Protein AF-A0A2V5T6S5-F1 (afdb_monomer_lite)

Radius of gyration: 14.07 Å; chains: 1; bounding box: 27×28×39 Å

Structure (mmCIF, N/CA/C/O backbone):
data_AF-A0A2V5T6S5-F1
#
_entry.id   AF-A0A2V5T6S5-F1
#
loop_
_atom_site.group_PDB
_atom_site.id
_atom_site.type_symbol
_atom_site.label_atom_id
_atom_site.label_alt_id
_atom_site.label_comp_id
_atom_site.label_asym_id
_atom_site.label_entity_id
_atom_site.label_seq_id
_atom_site.pdbx_PDB_ins_code
_atom_site.Cartn_x
_atom_site.Cartn_y
_atom_site.Cartn_z
_atom_site.occupancy
_atom_site.B_iso_or_equiv
_atom_site.auth_seq_id
_atom_site.auth_comp_id
_atom_site.auth_asym_id
_atom_site.auth_atom_id
_atom_site.pdbx_PDB_model_num
ATOM 1 N N . MET A 1 1 ? 3.845 -12.243 -5.406 1.00 79.44 1 MET A N 1
ATOM 2 C CA . MET A 1 1 ? 2.673 -11.663 -6.100 1.00 79.44 1 MET A CA 1
ATOM 3 C C . MET A 1 1 ? 3.156 -10.908 -7.321 1.00 79.44 1 MET A C 1
ATOM 5 O O . MET A 1 1 ? 4.222 -10.306 -7.261 1.00 79.44 1 MET A O 1
ATOM 9 N N . ARG A 1 2 ? 2.409 -10.940 -8.424 1.00 90.62 2 ARG A N 1
ATOM 10 C CA . ARG A 1 2 ? 2.664 -10.057 -9.575 1.00 90.62 2 ARG A CA 1
ATOM 11 C C . ARG A 1 2 ? 2.216 -8.636 -9.231 1.00 90.62 2 ARG A C 1
ATOM 13 O O . ARG A 1 2 ? 1.247 -8.476 -8.497 1.00 90.62 2 ARG A O 1
ATOM 20 N N . ILE A 1 3 ? 2.842 -7.607 -9.805 1.00 90.38 3 ILE A N 1
ATOM 21 C CA . ILE A 1 3 ? 2.501 -6.203 -9.497 1.00 90.38 3 ILE A CA 1
ATOM 22 C C . ILE A 1 3 ? 1.006 -5.896 -9.685 1.00 90.38 3 ILE A C 1
ATOM 24 O O . ILE A 1 3 ? 0.403 -5.236 -8.848 1.00 90.38 3 ILE A O 1
ATOM 28 N N . ARG A 1 4 ? 0.366 -6.470 -10.713 1.00 93.56 4 ARG A N 1
ATOM 29 C CA . ARG A 1 4 ? -1.087 -6.364 -10.931 1.00 93.56 4 ARG A CA 1
ATOM 30 C C . ARG A 1 4 ? -1.894 -6.838 -9.716 1.00 93.56 4 ARG A C 1
ATOM 32 O O . ARG A 1 4 ? -2.834 -6.163 -9.322 1.00 93.56 4 ARG A O 1
ATOM 39 N N . GLU A 1 5 ? -1.506 -7.962 -9.116 1.00 94.56 5 GLU A N 1
ATOM 40 C CA . GLU A 1 5 ? -2.171 -8.532 -7.935 1.00 94.56 5 GLU A CA 1
ATOM 41 C C . GLU A 1 5 ? -1.973 -7.634 -6.706 1.00 94.56 5 GLU A C 1
ATOM 43 O O . GLU A 1 5 ? -2.885 -7.492 -5.893 1.00 94.56 5 GLU A O 1
ATOM 48 N N . VAL A 1 6 ? -0.810 -6.982 -6.586 1.00 94.56 6 VAL A N 1
ATOM 49 C CA . VAL A 1 6 ? -0.547 -5.992 -5.528 1.00 94.56 6 VAL A CA 1
ATOM 50 C C . VAL A 1 6 ? -1.469 -4.781 -5.687 1.00 94.56 6 VAL A C 1
ATOM 52 O O . VAL A 1 6 ? -2.141 -4.401 -4.729 1.00 94.56 6 VAL A O 1
ATOM 55 N N . ILE A 1 7 ? -1.572 -4.223 -6.900 1.00 95.62 7 ILE A N 1
ATOM 56 C CA . ILE A 1 7 ? -2.449 -3.077 -7.186 1.00 95.62 7 ILE A CA 1
ATOM 57 C C . ILE A 1 7 ? -3.929 -3.432 -6.968 1.00 95.62 7 ILE A C 1
ATOM 59 O O . ILE A 1 7 ? -4.680 -2.652 -6.386 1.00 95.62 7 ILE A O 1
ATOM 63 N N . GLU A 1 8 ? -4.366 -4.625 -7.374 1.00 96.75 8 GLU A N 1
ATOM 64 C CA . GLU A 1 8 ? -5.729 -5.102 -7.099 1.00 96.75 8 GLU A CA 1
ATOM 65 C C . GLU A 1 8 ? -5.997 -5.256 -5.595 1.00 96.75 8 GLU A C 1
ATOM 67 O O . GLU A 1 8 ? -7.080 -4.902 -5.123 1.00 96.75 8 GLU A O 1
ATOM 72 N N . THR A 1 9 ? -5.012 -5.743 -4.839 1.00 96.50 9 THR A N 1
ATOM 73 C CA . THR A 1 9 ? -5.123 -5.934 -3.388 1.00 96.50 9 THR A CA 1
ATOM 74 C C . THR A 1 9 ? -5.231 -4.602 -2.655 1.00 96.50 9 THR A C 1
ATOM 76 O O . THR A 1 9 ? -6.152 -4.436 -1.856 1.00 96.50 9 THR A O 1
ATOM 79 N N . ILE A 1 10 ? -4.357 -3.634 -2.954 1.00 97.06 10 ILE A N 1
ATOM 80 C CA . ILE A 1 10 ? -4.359 -2.330 -2.273 1.00 97.06 10 ILE A CA 1
ATOM 81 C C . ILE A 1 10 ? -5.598 -1.492 -2.624 1.00 97.06 10 ILE A C 1
ATOM 83 O O . ILE A 1 10 ? -6.188 -0.871 -1.741 1.00 97.06 10 ILE A O 1
ATOM 87 N N . ASN A 1 11 ? -6.075 -1.559 -3.875 1.00 97.75 11 ASN A N 1
ATOM 88 C CA . ASN A 1 11 ? -7.351 -0.955 -4.268 1.00 97.75 11 ASN A CA 1
ATOM 89 C C . ASN A 1 11 ? -8.513 -1.524 -3.454 1.00 97.75 11 ASN A C 1
ATOM 91 O O . ASN A 1 11 ? -9.403 -0.784 -3.039 1.00 97.75 11 ASN A O 1
ATOM 95 N N . ARG A 1 12 ? -8.507 -2.839 -3.206 1.00 97.44 12 ARG A N 1
ATOM 96 C CA . ARG A 1 12 ? -9.549 -3.475 -2.399 1.00 97.44 12 ARG A CA 1
ATOM 97 C C . ARG A 1 12 ? -9.434 -3.122 -0.925 1.00 97.44 12 ARG A C 1
ATOM 99 O O . ARG A 1 12 ? -10.451 -2.855 -0.313 1.00 97.44 12 ARG A O 1
ATOM 106 N N . MET A 1 13 ? -8.221 -3.044 -0.376 1.00 97.00 13 MET A N 1
ATOM 107 C CA . MET A 1 13 ? -8.011 -2.558 0.994 1.00 97.00 13 MET A CA 1
ATOM 108 C C . MET A 1 13 ? -8.588 -1.155 1.194 1.00 97.00 13 MET A C 1
ATOM 110 O O . MET A 1 13 ? -9.207 -0.895 2.222 1.00 97.00 13 MET A O 1
ATOM 114 N N . GLN A 1 14 ? -8.407 -0.264 0.215 1.00 97.19 14 GLN A N 1
ATOM 115 C CA . GLN A 1 14 ? -8.998 1.070 0.250 1.00 97.19 14 GLN A CA 1
ATOM 116 C C . GLN A 1 14 ? -10.530 1.022 0.139 1.00 97.19 14 GLN A C 1
ATOM 118 O O . GLN A 1 1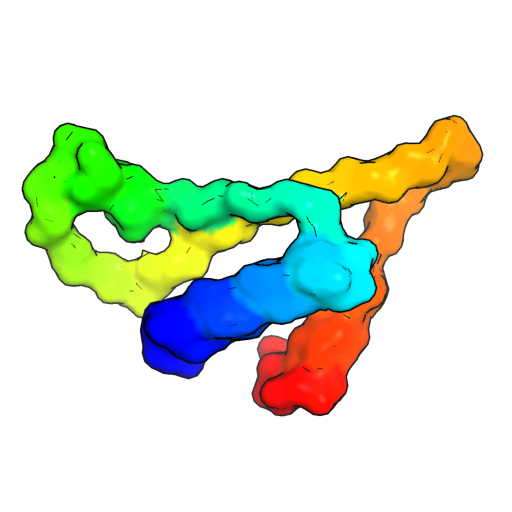4 ? -11.221 1.664 0.925 1.00 97.19 14 GLN A O 1
ATOM 123 N N . ALA A 1 15 ? -11.070 0.250 -0.810 1.00 97.62 15 ALA A N 1
ATOM 124 C CA . ALA A 1 15 ? -12.516 0.117 -1.005 1.00 97.62 15 ALA A CA 1
ATOM 125 C C . ALA A 1 15 ? -13.230 -0.495 0.215 1.00 97.62 15 ALA A C 1
ATOM 127 O O . ALA A 1 15 ? -14.323 -0.059 0.568 1.00 97.62 15 ALA A O 1
ATOM 128 N N . ASP A 1 16 ? -12.585 -1.455 0.878 1.00 96.69 16 ASP A N 1
ATOM 129 C CA . ASP A 1 16 ? -13.0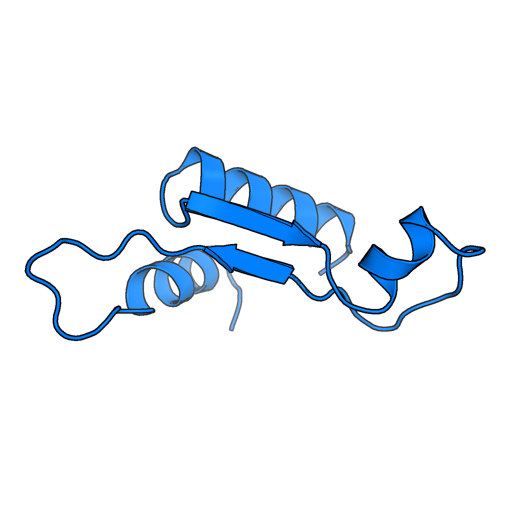82 -2.130 2.079 1.00 96.69 16 ASP A CA 1
ATOM 130 C C . ASP A 1 16 ? -12.852 -1.288 3.357 1.00 96.69 16 ASP A C 1
ATOM 132 O O . ASP A 1 16 ? -13.235 -1.701 4.450 1.00 96.69 16 ASP A O 1
ATOM 136 N N . GLY A 1 17 ? -12.231 -0.105 3.243 1.00 94.81 17 GLY A N 1
ATOM 137 C CA . GLY A 1 17 ? -12.016 0.831 4.352 1.00 94.81 17 GLY A CA 1
ATOM 138 C C . GLY A 1 17 ? -10.907 0.437 5.333 1.00 94.81 17 GLY A C 1
ATOM 139 O O . GLY A 1 17 ? -10.823 1.005 6.420 1.00 94.81 17 GLY A O 1
ATOM 140 N N . ILE A 1 18 ? -10.046 -0.516 4.968 1.00 95.50 18 ILE A N 1
ATOM 141 C CA . ILE A 1 18 ? -8.913 -0.968 5.795 1.00 95.50 18 ILE A CA 1
ATOM 142 C C . ILE A 1 18 ? -7.814 0.098 5.864 1.00 95.50 18 ILE A C 1
ATOM 144 O O . ILE A 1 18 ? -7.113 0.215 6.866 1.00 95.50 18 ILE A O 1
ATOM 148 N N . ILE A 1 19 ? -7.672 0.883 4.796 1.00 95.50 19 ILE A N 1
ATOM 149 C CA . ILE A 1 19 ? -6.764 2.031 4.687 1.00 95.50 19 ILE A CA 1
ATOM 150 C C . ILE A 1 19 ? -7.526 3.222 4.090 1.00 95.50 19 ILE A C 1
ATOM 152 O O . ILE A 1 19 ? -8.500 3.021 3.369 1.00 95.50 19 ILE A O 1
ATOM 156 N N . ASP A 1 20 ? -7.081 4.457 4.348 1.00 94.19 20 ASP A N 1
ATOM 157 C CA . ASP A 1 20 ? -7.739 5.655 3.796 1.00 94.19 20 ASP A CA 1
ATOM 158 C C . ASP A 1 20 ? -7.321 5.910 2.343 1.00 94.19 20 ASP A C 1
ATOM 160 O O . ASP A 1 20 ? -8.084 5.745 1.392 1.00 94.19 20 ASP A O 1
A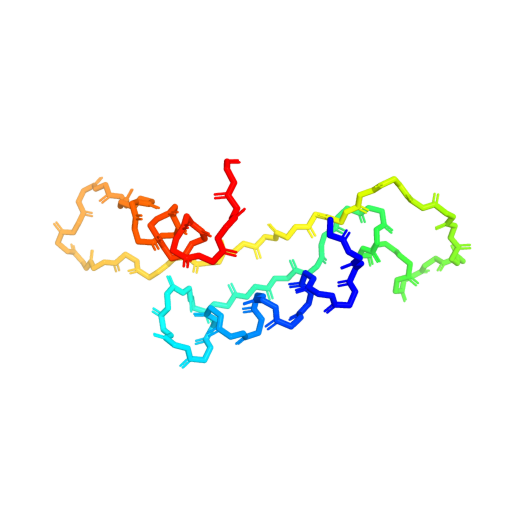TOM 164 N N . ARG A 1 21 ? -6.070 6.322 2.155 1.00 96.19 21 ARG A N 1
ATOM 165 C CA . ARG A 1 21 ? -5.475 6.601 0.848 1.00 96.19 21 ARG A CA 1
ATOM 166 C C . ARG A 1 21 ? -4.121 5.934 0.766 1.00 96.19 21 ARG A C 1
ATOM 168 O O . ARG A 1 21 ? -3.485 5.699 1.790 1.00 96.19 21 ARG A O 1
ATOM 175 N N . TYR A 1 22 ? -3.682 5.645 -0.449 1.00 97.50 22 TYR A N 1
ATOM 176 C CA . TYR A 1 22 ? -2.355 5.104 -0.686 1.00 97.50 22 TYR A CA 1
ATOM 177 C C . TYR A 1 22 ? -1.677 5.810 -1.856 1.00 97.50 22 TYR A C 1
ATOM 179 O O . TYR A 1 22 ? -2.332 6.444 -2.685 1.00 97.50 22 TYR A O 1
ATOM 187 N N . ALA A 1 23 ? -0.356 5.695 -1.909 1.00 97.25 23 ALA A N 1
ATOM 188 C CA . ALA A 1 23 ? 0.460 6.143 -3.023 1.00 97.25 23 ALA A CA 1
ATOM 189 C C . ALA A 1 23 ? 1.467 5.053 -3.395 1.00 97.25 23 ALA A C 1
ATOM 191 O O . ALA A 1 23 ? 2.003 4.371 -2.520 1.00 97.25 23 ALA A O 1
ATOM 192 N N . ILE A 1 24 ? 1.730 4.911 -4.694 1.00 96.25 24 ILE A N 1
ATOM 193 C CA . ILE A 1 24 ? 2.828 4.080 -5.190 1.00 96.25 24 ILE A CA 1
ATOM 194 C C . ILE A 1 24 ? 4.118 4.882 -5.038 1.00 96.25 24 ILE A C 1
ATOM 196 O O . ILE A 1 24 ? 4.216 6.018 -5.505 1.00 96.25 24 ILE A O 1
ATOM 200 N N . GLY A 1 25 ? 5.079 4.292 -4.344 1.00 95.06 25 GLY A N 1
ATOM 201 C CA . GLY A 1 25 ? 6.347 4.897 -3.983 1.00 95.06 25 GLY A CA 1
ATOM 202 C C . GLY A 1 25 ? 7.545 4.260 -4.673 1.00 95.06 25 GLY A C 1
ATOM 203 O O . GLY A 1 25 ? 7.414 3.452 -5.595 1.00 95.06 25 GLY A O 1
ATOM 204 N N . GLY A 1 26 ? 8.725 4.635 -4.184 1.00 94.56 26 GLY A N 1
ATOM 205 C CA . GLY A 1 26 ? 9.987 4.018 -4.573 1.00 94.56 26 GLY A CA 1
ATOM 206 C C . GLY A 1 26 ? 10.297 4.132 -6.060 1.00 94.56 26 GLY A C 1
ATOM 207 O O . GLY A 1 26 ? 9.888 5.081 -6.734 1.00 94.56 26 GLY A O 1
ATOM 208 N N . ALA A 1 27 ? 11.031 3.145 -6.572 1.00 94.19 27 ALA A N 1
ATOM 209 C CA . ALA A 1 27 ? 11.456 3.127 -7.968 1.00 94.19 27 ALA A CA 1
ATOM 210 C C . ALA A 1 27 ? 10.260 3.057 -8.935 1.00 94.19 27 ALA A C 1
ATOM 212 O O . ALA A 1 27 ? 10.272 3.742 -9.953 1.00 94.19 27 ALA A O 1
ATOM 213 N N . VAL A 1 28 ? 9.199 2.316 -8.585 1.00 94.06 28 VAL A N 1
ATOM 214 C CA . VAL A 1 28 ? 7.962 2.247 -9.387 1.00 94.06 28 VAL A CA 1
ATOM 215 C C . VAL A 1 28 ? 7.240 3.597 -9.417 1.00 94.06 28 VAL A C 1
ATOM 217 O O . VAL A 1 28 ? 6.760 4.017 -10.462 1.00 94.06 28 VAL A O 1
ATOM 220 N N . GLY A 1 29 ? 7.179 4.323 -8.299 1.00 94.19 29 GLY A N 1
ATOM 221 C CA . GLY A 1 29 ? 6.617 5.677 -8.272 1.00 94.19 29 GLY A CA 1
ATOM 222 C C . GLY A 1 29 ? 7.446 6.670 -9.095 1.00 94.19 29 GLY A C 1
ATOM 223 O O . GLY A 1 29 ? 6.895 7.538 -9.773 1.00 94.19 29 GLY A O 1
ATOM 224 N N . ALA A 1 30 ? 8.774 6.516 -9.095 1.00 94.94 30 ALA A N 1
ATOM 225 C CA . ALA A 1 30 ? 9.682 7.375 -9.850 1.00 94.94 30 ALA A CA 1
ATOM 226 C C . ALA A 1 30 ? 9.518 7.243 -11.375 1.00 94.94 30 ALA A C 1
ATOM 228 O O . ALA A 1 30 ? 9.742 8.226 -12.084 1.00 94.94 30 ALA A O 1
ATOM 229 N N . THR A 1 31 ? 9.057 6.095 -11.896 1.00 93.50 31 THR A N 1
ATOM 230 C CA . THR A 1 31 ? 8.818 5.918 -13.345 1.00 93.50 31 THR A CA 1
ATOM 231 C C . THR A 1 31 ? 7.702 6.808 -13.890 1.00 93.50 31 THR A C 1
ATOM 233 O O . THR A 1 31 ? 7.521 6.893 -15.098 1.00 93.50 31 THR A O 1
ATOM 236 N N . PHE A 1 32 ? 6.925 7.472 -13.029 1.00 92.62 32 PHE A N 1
ATOM 237 C CA . PHE A 1 32 ? 5.984 8.498 -13.479 1.00 92.62 32 PHE A CA 1
ATOM 238 C C . PHE A 1 32 ? 6.698 9.757 -14.006 1.00 92.62 32 PHE A C 1
ATOM 240 O O . PHE A 1 32 ? 6.142 10.490 -14.820 1.00 92.62 32 PHE A O 1
ATOM 247 N N . TYR A 1 33 ? 7.932 10.001 -13.555 1.00 95.50 33 TYR A N 1
ATOM 248 C CA . TYR A 1 33 ? 8.724 11.190 -13.887 1.00 95.50 33 TYR A CA 1
ATOM 249 C C . TYR A 1 33 ? 10.000 10.873 -14.675 1.00 95.50 33 TYR A C 1
ATOM 251 O O . TYR A 1 33 ? 10.608 11.779 -15.241 1.00 95.50 33 TYR A O 1
ATOM 259 N N . LEU A 1 34 ? 10.419 9.609 -14.688 1.00 94.81 34 LEU A N 1
ATOM 260 C CA . LEU A 1 34 ? 11.654 9.125 -15.300 1.00 94.81 34 LEU A CA 1
ATOM 261 C C . LEU A 1 34 ? 11.356 8.017 -16.312 1.00 94.81 34 LEU A C 1
ATOM 263 O O . LEU A 1 34 ? 10.265 7.450 -16.333 1.00 94.81 34 LEU A O 1
ATOM 267 N N . GLU A 1 35 ? 12.351 7.669 -17.125 1.00 93.75 35 GLU A N 1
ATOM 268 C CA . GLU A 1 35 ? 12.251 6.507 -18.006 1.00 93.75 35 GLU A CA 1
ATOM 269 C C . GLU A 1 35 ? 12.040 5.214 -17.192 1.00 93.75 35 GLU A C 1
ATOM 271 O O . GLU A 1 35 ? 12.697 5.020 -16.163 1.00 93.75 35 GLU A O 1
ATOM 276 N N . PRO A 1 36 ? 11.134 4.315 -17.623 1.00 88.56 36 PRO A N 1
ATOM 277 C CA . PRO A 1 36 ? 10.883 3.072 -16.909 1.00 88.56 36 PRO A CA 1
ATOM 278 C C . PRO A 1 36 ? 12.123 2.178 -16.855 1.00 88.56 36 PRO A C 1
ATOM 280 O O . PRO A 1 36 ? 12.742 1.880 -17.876 1.00 88.56 36 PRO A O 1
ATOM 283 N N . VAL A 1 37 ? 12.428 1.676 -15.661 1.00 87.44 37 VAL A N 1
ATOM 284 C CA . VAL A 1 37 ? 13.483 0.688 -15.418 1.00 87.44 37 VAL A CA 1
ATOM 285 C C . VAL A 1 37 ? 12.912 -0.509 -14.667 1.00 87.44 37 VAL A C 1
ATOM 287 O O . VAL A 1 37 ? 11.919 -0.389 -13.952 1.00 87.44 37 VAL A O 1
ATOM 290 N N . SER A 1 38 ? 13.526 -1.682 -14.834 1.00 88.25 38 SER A N 1
ATOM 291 C CA . SER A 1 38 ? 13.104 -2.879 -14.103 1.00 88.25 38 SER A CA 1
ATOM 292 C C . SER A 1 38 ? 13.344 -2.693 -12.605 1.00 88.25 38 SER A C 1
ATOM 294 O O . SER A 1 38 ? 14.468 -2.414 -12.191 1.00 88.25 38 SER A O 1
ATOM 296 N N . THR A 1 39 ? 12.308 -2.904 -11.797 1.00 88.88 39 THR A N 1
ATOM 297 C CA . THR A 1 39 ? 12.388 -2.916 -10.329 1.00 88.88 39 THR A CA 1
ATOM 298 C C . THR A 1 39 ? 12.179 -4.338 -9.811 1.00 88.88 39 THR A C 1
ATOM 300 O O . THR A 1 39 ? 11.647 -5.194 -10.523 1.00 88.88 39 THR A O 1
ATOM 303 N N . LEU A 1 40 ? 12.641 -4.618 -8.592 1.00 90.12 40 LEU A N 1
ATOM 304 C CA . LEU A 1 40 ? 12.469 -5.933 -7.959 1.00 90.12 40 LEU A CA 1
ATOM 305 C C . LEU A 1 40 ? 11.158 -6.022 -7.169 1.00 90.12 40 LEU A C 1
ATOM 307 O O . LEU A 1 40 ? 10.596 -7.104 -7.004 1.00 90.12 40 LEU A O 1
ATOM 311 N N . ASP A 1 41 ? 10.675 -4.878 -6.708 1.00 93.31 41 ASP A N 1
ATOM 312 C CA . ASP A 1 41 ? 9.557 -4.709 -5.800 1.00 93.31 41 ASP A CA 1
ATOM 313 C C . ASP A 1 41 ? 8.735 -3.459 -6.157 1.00 93.31 41 ASP A C 1
ATOM 315 O O . ASP A 1 41 ? 9.009 -2.733 -7.122 1.00 93.31 41 ASP A O 1
ATOM 319 N N . VAL A 1 42 ? 7.657 -3.268 -5.398 1.00 93.75 42 VAL A N 1
ATOM 320 C CA . VAL A 1 42 ? 6.804 -2.083 -5.426 1.00 93.75 42 VAL A CA 1
ATOM 321 C C . VAL A 1 42 ? 6.618 -1.599 -3.996 1.00 93.75 42 VAL A C 1
ATOM 323 O O . VAL A 1 42 ? 6.186 -2.358 -3.129 1.00 93.75 42 VAL A O 1
ATOM 326 N N . ASP A 1 43 ? 6.909 -0.325 -3.765 1.00 95.88 43 ASP A N 1
ATOM 327 C CA . ASP A 1 43 ? 6.673 0.324 -2.482 1.00 95.88 43 ASP A CA 1
ATOM 328 C C . ASP A 1 43 ? 5.282 0.959 -2.469 1.00 95.88 43 ASP A C 1
ATOM 330 O O . ASP A 1 43 ? 4.879 1.641 -3.416 1.00 95.88 43 ASP A O 1
ATOM 334 N N . ILE A 1 44 ? 4.542 0.763 -1.381 1.00 96.38 44 ILE A N 1
ATOM 335 C CA . ILE A 1 44 ? 3.220 1.357 -1.181 1.00 96.38 44 ILE A CA 1
ATOM 336 C C . ILE A 1 44 ? 3.236 2.133 0.133 1.00 96.38 44 ILE A C 1
ATOM 338 O O . ILE A 1 44 ? 3.447 1.562 1.202 1.00 96.38 44 ILE A O 1
ATOM 342 N N . PHE A 1 45 ? 2.951 3.430 0.062 1.00 96.31 45 PHE A N 1
ATOM 343 C CA . PHE A 1 45 ? 2.681 4.251 1.239 1.00 96.31 45 PHE A CA 1
ATOM 344 C C . PHE A 1 45 ? 1.182 4.263 1.508 1.00 96.31 45 PHE A C 1
ATOM 346 O O . PHE A 1 45 ? 0.402 4.494 0.586 1.00 96.31 45 PHE A O 1
ATOM 353 N N . ILE A 1 46 ? 0.775 4.060 2.759 1.00 95.56 46 ILE A N 1
ATOM 354 C CA . ILE A 1 46 ? -0.631 4.090 3.174 1.00 95.56 46 ILE A CA 1
ATOM 355 C C . ILE A 1 46 ? -0.857 5.159 4.239 1.00 95.56 46 ILE A C 1
ATOM 357 O O . ILE A 1 46 ? -0.019 5.379 5.112 1.00 95.56 46 ILE A O 1
ATOM 361 N N . ALA A 1 47 ? -2.004 5.823 4.160 1.00 92.81 47 ALA A N 1
ATOM 362 C CA . ALA A 1 47 ? -2.483 6.749 5.168 1.00 92.81 47 ALA A CA 1
ATOM 363 C C . ALA A 1 47 ? -3.463 6.036 6.104 1.00 92.81 47 ALA A C 1
ATOM 365 O O . ALA A 1 47 ? -4.393 5.354 5.662 1.00 92.81 47 ALA A O 1
ATOM 366 N N . PHE A 1 48 ? -3.269 6.254 7.402 1.00 87.00 48 PHE A N 1
ATOM 367 C CA . PHE A 1 48 ? -4.186 5.820 8.445 1.00 87.00 48 PHE A CA 1
ATOM 368 C C . PHE A 1 48 ? -5.033 6.992 8.915 1.00 87.00 48 PHE A C 1
ATOM 370 O O . PHE A 1 48 ? -4.559 8.126 9.010 1.00 87.00 48 PHE A O 1
ATOM 377 N N . ARG A 1 49 ? -6.281 6.700 9.272 1.00 79.12 49 ARG A N 1
ATOM 378 C CA . ARG A 1 49 ? -7.163 7.666 9.914 1.00 79.12 49 ARG A CA 1
ATOM 379 C C . ARG A 1 49 ? -7.191 7.372 11.407 1.00 79.12 49 ARG A C 1
ATOM 381 O O . ARG A 1 49 ? -7.964 6.532 11.852 1.00 79.12 49 ARG A O 1
ATOM 388 N N . ALA A 1 50 ? -6.315 8.035 12.158 1.00 78.62 50 ALA A N 1
ATOM 389 C CA . ALA A 1 50 ? -6.344 7.960 13.615 1.00 78.62 50 ALA A CA 1
ATOM 390 C C . ALA A 1 50 ? -7.676 8.524 14.127 1.00 78.62 50 ALA A C 1
ATOM 392 O O . ALA A 1 50 ? -8.113 9.589 13.670 1.00 78.62 50 ALA A O 1
ATOM 393 N N . GLN A 1 51 ? -8.327 7.834 15.064 1.00 81.06 51 GLN A N 1
ATOM 394 C CA . GLN A 1 51 ? -9.429 8.451 15.791 1.00 81.06 51 GLN A CA 1
ATOM 395 C C . GLN A 1 51 ? -8.843 9.518 16.725 1.00 81.06 51 GLN A C 1
ATOM 397 O O . GLN A 1 51 ? -7.752 9.324 17.259 1.00 81.06 51 GLN A O 1
ATOM 402 N N . PRO A 1 52 ? -9.557 10.626 16.997 1.00 78.38 52 PRO A N 1
ATOM 403 C CA . PRO A 1 52 ? -9.081 11.673 17.911 1.00 78.38 52 PRO A CA 1
ATOM 404 C C . PRO A 1 52 ? -8.705 11.172 19.315 1.00 78.38 52 PRO A C 1
ATOM 406 O O . PRO A 1 52 ? -8.041 11.874 20.069 1.00 78.38 52 PRO A O 1
ATOM 409 N N . GLN A 1 53 ? -9.177 9.978 19.669 1.00 82.88 53 GLN A N 1
ATOM 410 C CA . GLN A 1 53 ? -9.044 9.353 20.981 1.00 82.88 53 GLN A CA 1
ATOM 411 C C . GLN A 1 53 ? -7.901 8.324 21.005 1.00 82.88 53 GLN A C 1
ATOM 413 O O . GLN A 1 53 ? -7.535 7.832 22.072 1.00 82.88 53 GLN A O 1
ATOM 418 N N . ASP A 1 54 ? -7.320 8.013 19.842 1.00 82.75 54 ASP A N 1
ATOM 419 C CA . ASP A 1 54 ? -6.255 7.030 19.709 1.00 82.75 54 ASP A CA 1
ATOM 420 C C . ASP A 1 54 ? -4.911 7.669 20.064 1.00 82.75 54 ASP A C 1
ATOM 422 O O . ASP A 1 54 ? -4.440 8.594 19.405 1.00 82.75 54 ASP A O 1
ATOM 426 N N . SER A 1 55 ? -4.254 7.142 21.098 1.00 84.94 55 SER A N 1
ATOM 427 C CA . SER A 1 55 ? -2.857 7.492 21.408 1.00 84.94 55 SER A CA 1
ATOM 428 C C . SER A 1 55 ? -1.852 6.707 20.555 1.00 84.94 55 SER A C 1
ATOM 430 O O . SER A 1 55 ? -0.679 7.068 20.490 1.00 84.94 55 SER A O 1
ATOM 432 N N . LEU A 1 56 ? -2.301 5.624 19.912 1.00 89.12 56 LEU A N 1
ATOM 433 C CA . LEU A 1 56 ? -1.501 4.761 19.051 1.00 89.12 56 LEU A CA 1
ATOM 434 C C . LEU A 1 56 ? -2.375 4.201 17.925 1.00 89.12 56 LEU A C 1
ATOM 436 O O . LEU A 1 56 ? -3.510 3.798 18.158 1.00 89.12 56 LEU A O 1
ATOM 440 N N . ILE A 1 57 ? -1.821 4.137 16.715 1.00 89.19 57 ILE A N 1
ATOM 441 C CA . ILE A 1 57 ? -2.486 3.537 15.556 1.00 89.19 57 ILE A CA 1
ATOM 442 C C . ILE A 1 57 ? -2.224 2.028 15.563 1.00 89.19 57 ILE A C 1
ATOM 444 O O . ILE A 1 57 ? -1.068 1.602 15.572 1.00 89.19 57 ILE A O 1
ATOM 448 N N . SER A 1 58 ? -3.287 1.221 15.525 1.00 89.06 58 SER A N 1
ATOM 449 C CA . SER A 1 58 ? -3.155 -0.228 15.343 1.00 89.06 58 SER A CA 1
ATOM 450 C C . SER A 1 58 ? -2.974 -0.584 13.867 1.00 89.06 58 SER A C 1
ATOM 452 O O . SER A 1 58 ? -3.736 -0.141 13.009 1.00 89.06 58 SER A O 1
ATOM 454 N N . LEU A 1 59 ? -1.979 -1.427 13.583 1.00 92.38 59 LEU A N 1
ATOM 455 C CA . LEU A 1 59 ? -1.738 -2.004 12.256 1.00 92.38 59 LEU A CA 1
ATOM 456 C C . LEU A 1 59 ? -2.383 -3.386 12.081 1.00 92.38 59 LEU A C 1
ATOM 458 O O . LEU A 1 59 ? -2.354 -3.943 10.986 1.00 92.38 59 LEU A O 1
ATOM 462 N N . GLU A 1 60 ? -2.968 -3.941 13.142 1.00 93.50 60 GLU A N 1
ATOM 463 C CA . GLU A 1 60 ? -3.614 -5.256 13.141 1.00 93.50 60 GLU A CA 1
ATOM 464 C C . GLU A 1 60 ? -4.629 -5.432 11.996 1.00 93.50 60 GLU A C 1
ATOM 466 O O . GLU A 1 60 ? -4.519 -6.439 11.293 1.00 93.50 60 GLU A O 1
ATOM 471 N N . PRO A 1 61 ? -5.506 -4.452 11.673 1.00 93.31 61 PRO A N 1
ATOM 472 C CA . PRO A 1 61 ? -6.454 -4.605 10.569 1.00 93.31 61 PRO A CA 1
ATOM 473 C C . PRO A 1 61 ? -5.783 -4.829 9.208 1.00 93.31 61 PRO A C 1
ATOM 475 O O . PRO A 1 61 ? -6.300 -5.576 8.381 1.00 93.31 61 PRO A O 1
ATOM 478 N N . VAL A 1 62 ? -4.618 -4.215 8.972 1.00 94.88 62 VAL A N 1
ATOM 479 C CA . VAL A 1 62 ? -3.845 -4.401 7.733 1.00 94.88 62 VAL A CA 1
ATOM 480 C C . VAL A 1 62 ? -3.292 -5.820 7.673 1.00 94.88 62 VAL A C 1
ATOM 482 O O . VAL A 1 62 ? -3.462 -6.512 6.668 1.00 94.88 62 VAL A O 1
ATOM 485 N N . PHE A 1 63 ? -2.656 -6.267 8.757 1.00 95.56 63 PHE A N 1
ATOM 486 C CA . PHE A 1 63 ? -2.061 -7.597 8.815 1.00 95.56 63 PHE A CA 1
ATOM 487 C C . PHE A 1 63 ? -3.116 -8.695 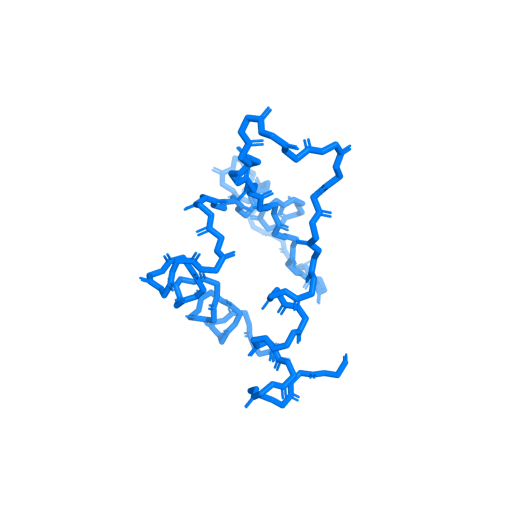8.714 1.00 95.56 63 PHE A C 1
ATOM 489 O O . PHE A 1 63 ? -2.926 -9.648 7.962 1.00 95.56 63 PHE A O 1
ATOM 496 N N . ASP A 1 64 ? -4.230 -8.577 9.430 1.00 96.75 64 ASP A N 1
ATOM 497 C CA . ASP A 1 64 ? -5.302 -9.573 9.403 1.00 96.75 64 ASP A CA 1
ATOM 498 C C . ASP A 1 64 ? -5.982 -9.647 8.040 1.00 96.75 64 ASP A C 1
ATOM 500 O O . ASP A 1 64 ? -6.231 -10.741 7.528 1.00 96.75 64 ASP A O 1
ATOM 504 N N . TYR A 1 65 ? -6.205 -8.499 7.398 1.00 96.50 65 TYR A N 1
ATOM 505 C CA . TYR A 1 65 ? -6.777 -8.451 6.059 1.00 96.50 65 TYR A CA 1
ATOM 506 C C . TYR A 1 65 ? -5.908 -9.179 5.022 1.00 96.50 65 TYR A C 1
ATOM 508 O O . TYR A 1 65 ? -6.435 -9.901 4.165 1.00 96.50 65 TYR A O 1
ATOM 516 N N . LEU 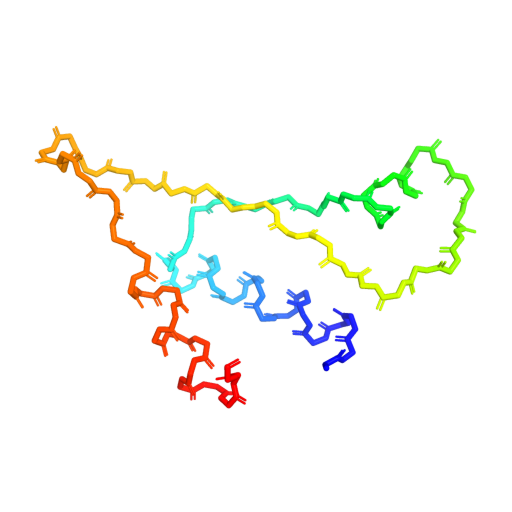A 1 66 ? -4.587 -8.993 5.098 1.00 95.62 66 LEU A N 1
ATOM 517 C CA . LEU A 1 66 ? -3.615 -9.629 4.209 1.00 95.62 66 LEU A CA 1
ATOM 518 C C . LEU A 1 66 ? -3.450 -11.123 4.531 1.00 95.62 66 LEU A C 1
ATOM 520 O O . LEU A 1 66 ? -3.501 -11.949 3.616 1.00 95.62 66 LEU A O 1
ATOM 524 N N . LYS A 1 67 ? -3.360 -11.493 5.816 1.00 96.62 67 LYS A N 1
ATOM 525 C CA . LYS A 1 67 ? -3.322 -12.895 6.274 1.00 96.62 67 LYS A CA 1
ATOM 526 C C . LYS A 1 67 ? -4.531 -13.692 5.797 1.00 96.62 67 LYS A C 1
ATOM 528 O O . LYS A 1 67 ? -4.376 -14.787 5.259 1.00 96.62 67 LYS A O 1
ATOM 533 N N . ALA A 1 68 ? -5.732 -13.119 5.892 1.00 96.06 68 ALA A N 1
ATOM 534 C CA . ALA A 1 68 ? -6.964 -13.738 5.397 1.00 96.06 68 ALA A CA 1
ATOM 535 C C . ALA A 1 68 ? -6.962 -13.997 3.875 1.00 96.06 68 ALA A C 1
ATOM 537 O O . ALA A 1 68 ? -7.800 -14.745 3.375 1.00 96.06 68 ALA A O 1
ATOM 538 N N . ARG A 1 69 ? -6.029 -13.391 3.129 1.00 93.31 69 ARG A N 1
ATOM 539 C CA . ARG A 1 69 ? -5.855 -13.538 1.674 1.00 93.31 69 ARG A CA 1
ATOM 540 C C . ARG A 1 69 ? -4.590 -14.317 1.299 1.00 93.31 69 ARG A C 1
ATOM 542 O O . ARG A 1 69 ? -4.213 -14.337 0.131 1.00 93.31 69 ARG A O 1
ATOM 549 N N . GLY A 1 70 ? -3.963 -14.987 2.268 1.00 93.06 70 GLY A N 1
ATOM 550 C CA . GLY A 1 70 ? -2.802 -15.849 2.044 1.00 93.06 70 GLY A CA 1
ATOM 551 C C . GLY A 1 70 ? -1.465 -15.111 1.970 1.00 93.06 70 GLY A C 1
ATOM 552 O O . GLY A 1 70 ? -0.474 -15.712 1.561 1.00 93.06 70 GLY A O 1
ATOM 553 N N . CYS A 1 71 ? -1.414 -13.834 2.353 1.00 90.31 71 CYS A N 1
ATOM 554 C CA . CYS A 1 71 ? -0.149 -13.143 2.597 1.00 90.31 71 CYS A CA 1
ATOM 555 C C . CYS A 1 71 ? 0.394 -13.545 3.980 1.00 90.31 71 CYS A C 1
ATOM 557 O O . CYS A 1 71 ? -0.382 -13.706 4.919 1.00 90.31 71 CYS A O 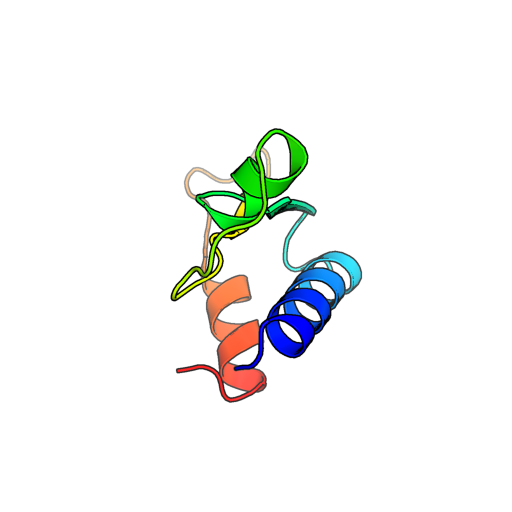1
ATOM 559 N N . THR A 1 72 ? 1.710 -13.711 4.108 1.00 79.94 72 THR A N 1
ATOM 560 C CA . THR A 1 72 ? 2.383 -14.169 5.339 1.00 79.94 72 THR A CA 1
ATOM 561 C C . THR A 1 72 ? 3.282 -13.100 5.919 1.00 79.94 72 THR A C 1
ATOM 563 O O . THR A 1 72 ? 4.036 -12.518 5.107 1.00 79.94 72 THR A O 1
#

Foldseek 3Di:
DPVVVVVVLVVVCCVVVVFPDKDWDDLVNCCVPDPDDDDPDIDMDTHHDDDPPDPDDDCVSVVVSCVVVVHD

Sequence (72 aa):
MRIREVIETINRMQADGIIDRYAIGGAVGATFYLEPVSTLDVDIFIAFRAQPQDSLISLEPVFDYLKARGCT

Secondary structure (DSSP, 8-state):
--HHHHHHHHHHHHHTTSSS-EEEEHHHHHTTTS-----S--EEEE-----TT-SS---HHHHHHHHTTT--

pLDDT: mean 92.42, std 5.18, range [78.38, 97.75]